Protein AF-A0A0A1UI28-F1 (afdb_monomer)

pLDDT: mean 80.71, std 15.4, range [39.06, 97.69]

Solvent-accessible surface area (backbone atoms only — not comparable to full-atom values): 6611 Å² total; per-residue (Å²): 124,85,49,46,77,68,56,50,67,33,88,88,43,36,65,61,34,67,76,68,69,51,76,69,72,40,34,58,79,54,32,77,84,44,58,71,69,36,45,74,75,23,22,28,90,79,39,92,89,42,68,92,47,50,73,48,64,67,59,55,48,57,61,58,53,52,77,49,46,72,66,36,73,80,36,54,77,65,54,28,54,51,52,53,52,52,49,55,55,50,53,50,52,49,52,55,54,50,57,61,54,48,60,68,61,56,64,67,70,78,110

Radius of gyration: 19.6 Å; Cα contacts (8 Å, |Δi|>4): 79; chains: 1; bounding box: 47×40×43 Å

Sequence (111 aa):
MPACYHCAKSPMTSELIRENHTEYIVGAFHGYAHKRPCQLNWHPLWRTGAGMDDLEGCERWFSHSNGVARCTQHGTKYNRQLQIWQHIIVSDKDALANLGRLNIYTLCRVY

Secondary structure (DSSP, 8-state):
----TTGGG-TTTHHHHHHHT------TTGGGTS-HHHHHHH-GGGSTT-TT--S-HHHHHHHHHGGGHHHHHTS-HHHHHHHHHHHHHHHHHHHHHHHHHHHHHHGGG--

InterPro domains:
  IPR040521 Kyakuja-Dileera-Zisupton transposase [PF18758] (6-88)

Organism: NCBI:txid1086054

Structure (mmCIF, N/CA/C/O backbone):
data_AF-A0A0A1UI28-F1
#
_entry.id   AF-A0A0A1UI28-F1
#
loop_
_atom_site.group_PDB
_atom_site.id
_atom_site.type_symbol
_atom_site.label_atom_id
_atom_site.label_alt_id
_atom_site.label_comp_id
_atom_site.label_asym_id
_atom_site.label_entity_id
_atom_site.label_seq_id
_atom_site.pdbx_PDB_ins_code
_atom_site.Cartn_x
_atom_site.Cartn_y
_atom_site.Cartn_z
_atom_site.occupancy
_atom_site.B_iso_or_equiv
_atom_site.auth_seq_id
_atom_site.auth_comp_id
_atom_site.auth_asym_id
_atom_site.auth_atom_id
_atom_site.pdbx_PDB_model_num
ATOM 1 N N . MET A 1 1 ? -13.261 10.014 20.908 1.00 49.38 1 MET A N 1
ATOM 2 C CA . MET A 1 1 ? -12.890 8.629 21.297 1.00 49.38 1 MET A CA 1
ATOM 3 C C . MET A 1 1 ? -11.365 8.506 21.241 1.00 49.38 1 MET A C 1
ATOM 5 O O . MET A 1 1 ? -10.800 9.057 20.305 1.00 49.38 1 MET A O 1
ATOM 9 N N . PRO A 1 2 ? -10.671 7.894 22.220 1.00 54.69 2 PRO A N 1
ATOM 10 C CA . PRO A 1 2 ? -9.208 7.976 22.294 1.00 54.69 2 PRO A CA 1
ATOM 11 C C . PRO A 1 2 ? -8.544 7.152 21.192 1.00 54.69 2 PRO A C 1
ATOM 13 O O . PRO A 1 2 ? -8.949 6.024 20.968 1.00 54.69 2 PRO A O 1
ATOM 16 N N . ALA A 1 3 ? -7.514 7.693 20.545 1.00 58.41 3 ALA A N 1
ATOM 17 C CA . ALA A 1 3 ? -6.769 7.060 19.458 1.00 58.41 3 ALA A CA 1
ATOM 18 C C . ALA A 1 3 ? -6.424 5.569 19.669 1.00 58.41 3 ALA A C 1
ATOM 20 O O . ALA A 1 3 ? -6.327 5.076 20.796 1.00 58.41 3 ALA A O 1
ATOM 21 N N . CYS A 1 4 ? -6.168 4.856 18.562 1.00 65.62 4 CYS A N 1
ATOM 22 C CA . CYS A 1 4 ? -5.566 3.517 18.573 1.00 65.62 4 CYS A CA 1
ATOM 23 C C . CYS A 1 4 ? -4.457 3.441 19.637 1.00 65.62 4 CYS A C 1
ATOM 25 O O . CYS A 1 4 ? -3.601 4.319 19.685 1.00 65.62 4 CYS A O 1
ATOM 27 N N . TYR A 1 5 ? -4.439 2.394 20.473 1.00 66.44 5 TYR A N 1
ATOM 28 C CA . TYR A 1 5 ? -3.513 2.273 21.615 1.00 66.44 5 TYR A CA 1
ATOM 29 C C . TYR A 1 5 ? -2.036 2.513 21.250 1.00 66.44 5 TYR A C 1
ATOM 31 O O . TYR A 1 5 ? -1.254 2.955 22.088 1.00 66.44 5 TYR A O 1
ATOM 39 N N . HIS A 1 6 ? -1.655 2.202 20.008 1.00 67.38 6 HIS A N 1
ATOM 40 C CA . HIS A 1 6 ? -0.316 2.445 19.479 1.00 67.38 6 HIS A CA 1
ATOM 41 C C . HIS A 1 6 ? -0.110 3.923 19.101 1.00 67.38 6 HIS A C 1
ATOM 43 O O . HIS A 1 6 ? 0.844 4.552 19.549 1.00 67.38 6 HIS A O 1
ATOM 49 N N . CYS A 1 7 ? -1.040 4.503 18.339 1.00 63.50 7 CYS A N 1
ATOM 50 C CA . CYS A 1 7 ? -0.966 5.885 17.857 1.00 63.50 7 CYS A CA 1
ATOM 51 C C . CYS A 1 7 ? -1.188 6.922 18.969 1.00 63.50 7 CYS A C 1
ATOM 53 O O . CYS A 1 7 ? -0.568 7.979 18.948 1.00 63.50 7 CYS A O 1
ATOM 55 N N . ALA A 1 8 ? -2.007 6.600 19.975 1.00 65.50 8 ALA A N 1
ATOM 56 C CA . ALA A 1 8 ? -2.248 7.436 21.153 1.00 65.50 8 ALA A CA 1
ATOM 57 C C . ALA A 1 8 ? -0.976 7.688 21.974 1.00 65.50 8 ALA A C 1
ATOM 59 O O . ALA A 1 8 ? -0.891 8.667 22.707 1.00 65.50 8 ALA A O 1
ATOM 60 N N . LYS A 1 9 ? 0.002 6.782 21.868 1.00 69.62 9 LYS A N 1
ATOM 61 C CA . LYS A 1 9 ? 1.283 6.855 22.574 1.00 69.62 9 LYS A CA 1
ATOM 62 C C . LYS A 1 9 ? 2.401 7.458 21.732 1.00 69.62 9 LYS A C 1
ATOM 64 O O . LYS A 1 9 ? 3.497 7.646 22.249 1.00 69.62 9 LYS A O 1
ATOM 69 N N . SER A 1 10 ? 2.147 7.723 20.451 1.00 73.31 10 SER A N 1
ATOM 70 C CA . SER A 1 10 ? 3.130 8.355 19.580 1.00 73.31 10 SER A CA 1
ATOM 71 C C . SER A 1 10 ? 3.277 9.826 19.978 1.00 73.31 10 SER A C 1
ATOM 73 O O . SER A 1 10 ? 2.298 10.568 19.862 1.00 73.31 10 SER A O 1
ATOM 75 N N . PRO A 1 11 ? 4.476 10.276 20.389 1.00 71.56 11 PRO A N 1
ATOM 76 C CA . PRO A 1 11 ? 4.710 11.673 20.751 1.00 71.56 11 PRO A CA 1
ATOM 77 C C . PRO A 1 11 ? 4.600 12.623 19.549 1.00 71.56 11 PRO A C 1
ATOM 79 O O . PRO A 1 11 ? 4.494 13.826 19.736 1.00 71.56 11 PRO A O 1
ATOM 82 N N . MET A 1 12 ? 4.612 12.097 18.318 1.00 68.19 12 MET A N 1
ATOM 83 C CA . MET A 1 12 ? 4.490 12.904 17.099 1.00 68.19 12 MET A CA 1
ATOM 84 C C . MET A 1 12 ? 3.044 13.245 16.738 1.00 68.19 12 MET A C 1
ATOM 86 O O . MET A 1 12 ? 2.807 14.216 16.030 1.00 68.19 12 MET A O 1
ATOM 90 N N . THR A 1 13 ? 2.076 12.434 17.168 1.00 72.06 13 THR A N 1
ATOM 91 C CA . THR A 1 13 ? 0.684 12.564 16.709 1.00 72.06 13 THR A CA 1
ATOM 92 C C . THR A 1 13 ? -0.307 12.775 17.846 1.00 72.06 13 THR A C 1
ATOM 94 O O . THR A 1 13 ? -1.374 13.321 17.597 1.00 72.06 13 THR A O 1
ATOM 97 N N . SER A 1 14 ? 0.024 12.389 19.083 1.00 73.69 14 SER A N 1
ATOM 98 C CA . SER A 1 14 ? -0.876 12.451 20.248 1.00 73.69 14 SER A CA 1
ATOM 99 C C . SER A 1 14 ? -1.523 13.826 20.469 1.00 73.69 14 SER A C 1
ATOM 101 O O . SER A 1 14 ? -2.739 13.897 20.653 1.00 73.69 14 SER A O 1
ATOM 103 N N . GLU A 1 15 ? -0.731 14.901 20.419 1.00 79.38 15 GLU A N 1
ATOM 104 C CA . GLU A 1 15 ? -1.181 16.289 20.612 1.00 79.38 15 GLU A CA 1
ATOM 105 C C . GLU A 1 15 ? -2.155 16.715 19.502 1.00 79.38 15 GLU A C 1
ATOM 107 O O . GLU A 1 15 ? -3.293 17.097 19.775 1.00 79.38 15 GLU A O 1
ATOM 112 N N . LEU A 1 16 ? -1.751 16.522 18.242 1.00 78.69 16 LEU A N 1
ATOM 113 C CA . LEU A 1 16 ? -2.512 16.926 17.060 1.00 78.69 16 LEU A CA 1
ATOM 114 C C . LEU A 1 16 ? -3.881 16.236 16.982 1.00 78.69 16 LEU A C 1
ATOM 116 O O . LEU A 1 16 ? -4.869 16.852 16.588 1.00 78.69 16 LEU A O 1
ATOM 120 N N . ILE A 1 17 ? -3.956 14.961 17.373 1.00 77.38 17 ILE A N 1
ATOM 121 C CA . ILE A 1 17 ? -5.220 14.211 17.430 1.00 77.38 17 ILE A CA 1
ATOM 122 C C . ILE A 1 17 ? -6.168 14.842 18.446 1.00 77.38 17 ILE A C 1
ATOM 124 O O . ILE A 1 17 ? -7.366 14.957 18.190 1.00 77.38 17 ILE A O 1
ATOM 128 N N . ARG A 1 18 ? -5.635 15.202 19.619 1.00 75.62 18 ARG A N 1
ATOM 129 C CA . ARG A 1 18 ? -6.419 15.738 20.731 1.00 75.62 18 ARG A CA 1
ATOM 130 C C . ARG A 1 18 ? -6.974 17.115 20.385 1.00 75.62 18 ARG A C 1
ATOM 132 O O . ARG A 1 18 ? -8.127 17.380 20.700 1.00 75.62 18 ARG A O 1
ATOM 139 N N . GLU A 1 19 ? -6.169 17.949 19.736 1.00 84.75 19 GLU A N 1
ATOM 140 C CA . GLU A 1 19 ? -6.548 19.302 19.319 1.00 84.75 19 GLU A CA 1
ATOM 141 C C . GLU A 1 19 ? -7.570 19.306 18.180 1.00 84.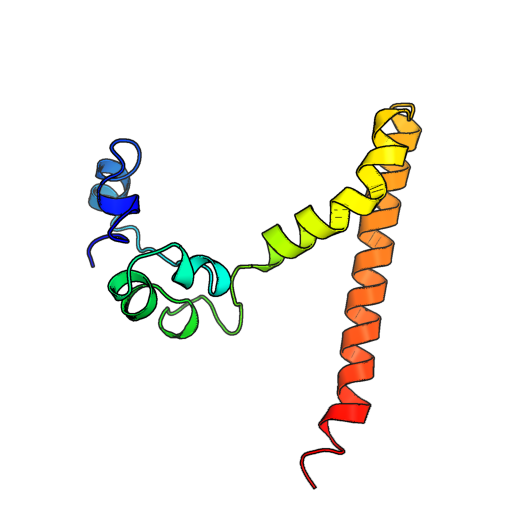75 19 GLU A C 1
ATOM 143 O O . GLU A 1 19 ? -8.522 20.079 18.211 1.00 84.75 19 GLU A O 1
ATOM 148 N N . ASN A 1 20 ? -7.412 18.418 17.194 1.00 82.38 20 ASN A N 1
ATOM 149 C CA . ASN A 1 20 ? -8.259 18.405 15.997 1.00 82.38 20 ASN A CA 1
ATOM 150 C C . ASN A 1 20 ? -9.452 17.448 16.091 1.00 82.38 20 ASN A C 1
ATOM 152 O O . ASN A 1 20 ? -10.175 17.272 15.113 1.00 82.38 20 ASN A O 1
ATOM 156 N N . HIS A 1 21 ? -9.655 16.807 17.247 1.00 78.69 21 HIS A N 1
ATOM 157 C CA . HIS A 1 21 ? -10.679 15.777 17.439 1.00 78.69 21 HIS A CA 1
ATOM 158 C C . HIS A 1 21 ? -10.617 14.663 16.380 1.00 78.69 21 HIS A C 1
ATOM 160 O O . HIS A 1 21 ? -11.637 14.088 15.998 1.00 78.69 21 HIS A O 1
ATOM 166 N N . THR A 1 22 ? -9.408 14.350 1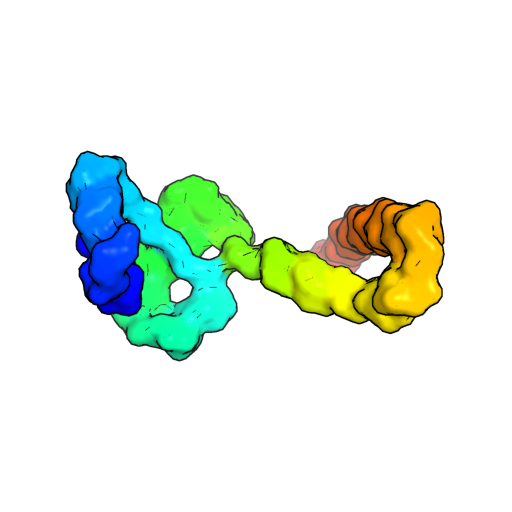5.907 1.00 76.94 22 THR A N 1
ATOM 167 C CA . THR A 1 22 ? -9.205 13.385 14.830 1.00 76.94 22 THR A CA 1
ATOM 168 C C . THR A 1 22 ? -9.526 11.979 15.309 1.00 76.94 22 THR A C 1
ATOM 170 O O . THR A 1 22 ? -9.171 11.550 16.409 1.00 76.94 22 THR A O 1
ATOM 173 N N . GLU A 1 23 ? -10.176 11.232 14.435 1.00 75.69 23 GLU A N 1
ATOM 174 C CA . GLU A 1 23 ? -10.596 9.871 14.680 1.00 75.69 23 GLU A CA 1
ATOM 175 C C . GLU A 1 23 ? -9.773 8.882 13.849 1.00 75.69 23 GLU A C 1
ATOM 177 O O . GLU A 1 23 ? -9.368 9.177 12.727 1.00 75.69 23 GLU A O 1
ATOM 182 N N . TYR A 1 24 ? -9.496 7.705 14.414 1.00 76.19 24 TYR A N 1
ATOM 183 C CA . TYR A 1 24 ? -8.654 6.704 13.764 1.00 76.19 24 TYR A CA 1
ATOM 184 C C . TYR A 1 24 ? -9.456 5.713 12.936 1.00 76.19 24 TYR A C 1
ATOM 186 O O . TYR A 1 24 ? -10.636 5.456 13.172 1.00 76.19 24 TYR A O 1
ATOM 194 N N . ILE A 1 25 ? -8.758 5.101 11.996 1.00 83.25 25 ILE A N 1
ATOM 195 C CA . ILE A 1 25 ? -9.181 3.890 11.324 1.00 83.25 25 ILE A CA 1
ATOM 196 C C . ILE A 1 25 ? -7.931 3.054 11.070 1.00 83.25 25 ILE A C 1
ATOM 198 O O . ILE A 1 25 ? -6.857 3.601 10.819 1.00 83.25 25 ILE A O 1
ATOM 202 N N . VAL A 1 26 ? -8.038 1.744 11.239 1.00 81.06 26 VAL A N 1
ATOM 203 C CA . VAL A 1 26 ? -6.939 0.799 11.024 1.00 81.06 26 VAL A CA 1
ATOM 204 C C . VAL A 1 26 ? -7.364 -0.108 9.889 1.00 81.06 26 VAL A C 1
ATOM 206 O O . VAL A 1 26 ? -8.476 -0.622 9.946 1.00 81.06 26 VAL A O 1
ATOM 209 N N . GLY A 1 27 ? -6.507 -0.300 8.886 1.00 84.44 27 GLY A N 1
ATOM 210 C CA . GLY A 1 27 ? -6.775 -1.244 7.804 1.00 84.44 27 GLY A CA 1
ATOM 211 C C . GLY A 1 27 ? -7.054 -2.655 8.334 1.00 84.44 27 GLY A C 1
ATOM 212 O O . GLY A 1 27 ? -6.559 -3.056 9.398 1.00 84.44 27 GLY A O 1
ATOM 213 N N . ALA A 1 28 ? -7.909 -3.399 7.633 1.00 84.69 28 ALA A N 1
ATOM 214 C CA . ALA A 1 28 ? -8.380 -4.703 8.092 1.00 84.69 28 ALA A CA 1
ATOM 215 C C . ALA A 1 28 ? -7.234 -5.715 8.297 1.00 84.69 28 ALA A C 1
ATOM 217 O O . ALA A 1 28 ? -7.268 -6.510 9.241 1.00 84.69 28 ALA A O 1
ATOM 218 N N . PHE A 1 29 ? -6.196 -5.662 7.459 1.00 76.56 29 PHE A N 1
ATOM 219 C CA . PHE A 1 29 ? -5.051 -6.570 7.504 1.00 76.56 29 PHE A CA 1
ATOM 220 C C . PHE A 1 29 ? -4.092 -6.223 8.647 1.00 76.56 29 PHE A C 1
ATOM 222 O O . PHE A 1 29 ? -3.562 -7.113 9.314 1.00 76.56 29 PHE A O 1
ATOM 229 N N . HIS A 1 30 ? -3.943 -4.935 8.968 1.00 71.00 30 HIS A N 1
ATOM 230 C CA . HIS A 1 30 ? -3.079 -4.475 10.065 1.00 71.00 30 HIS A CA 1
ATOM 231 C C . HIS A 1 30 ? -3.637 -4.793 11.440 1.00 71.00 30 HIS A C 1
ATOM 233 O O . HIS A 1 30 ? -2.888 -4.820 12.416 1.00 71.00 30 HIS A O 1
ATOM 239 N N . GLY A 1 31 ? -4.934 -5.088 11.539 1.00 68.81 31 GLY A N 1
ATOM 240 C CA . GLY A 1 31 ? -5.585 -5.417 12.798 1.00 68.81 31 GLY A CA 1
ATOM 241 C C . GLY A 1 31 ? -4.805 -6.427 13.652 1.00 68.81 31 GLY A C 1
ATOM 242 O O . GLY A 1 31 ? -4.766 -6.259 14.869 1.00 68.81 31 GLY A O 1
ATOM 243 N N . TYR A 1 32 ? -4.158 -7.430 13.037 1.00 69.69 32 TYR A N 1
ATOM 244 C CA . TYR A 1 32 ? -3.380 -8.455 13.753 1.00 69.69 32 TYR A CA 1
ATOM 245 C C . TYR A 1 32 ? -2.104 -7.906 14.418 1.00 69.69 32 TYR A C 1
ATOM 247 O O . TYR A 1 32 ? -1.711 -8.385 15.481 1.00 69.69 32 TYR A O 1
ATOM 255 N N . ALA A 1 33 ? -1.454 -6.914 13.799 1.00 73.50 33 ALA A N 1
ATOM 256 C CA . ALA A 1 33 ? -0.262 -6.259 14.335 1.00 73.50 33 ALA A CA 1
ATOM 257 C C . ALA A 1 33 ? -0.619 -5.286 15.473 1.00 73.50 33 ALA A C 1
ATOM 259 O O . ALA A 1 33 ? 0.225 -4.917 16.296 1.00 73.50 33 ALA A O 1
ATOM 260 N N . HIS A 1 34 ? -1.892 -4.890 15.556 1.00 75.19 34 HIS A N 1
ATOM 261 C CA . HIS A 1 34 ? -2.431 -4.110 16.656 1.00 75.19 34 HIS A CA 1
ATOM 262 C C . HIS A 1 34 ? -2.989 -4.994 17.782 1.00 75.19 34 HIS A C 1
ATOM 264 O O . HIS A 1 34 ? -3.240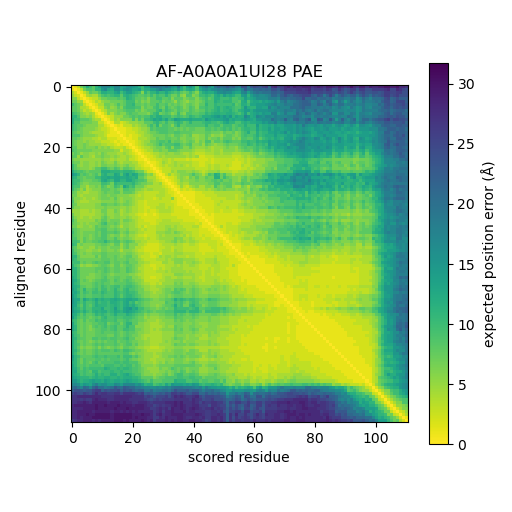 -6.188 17.653 1.00 75.19 34 HIS A O 1
ATOM 270 N N . LYS A 1 35 ? -3.214 -4.380 18.950 1.00 79.25 35 LYS A N 1
ATOM 271 C CA . LYS A 1 35 ? -3.893 -5.056 20.062 1.00 79.25 35 LYS A CA 1
ATOM 272 C C . LYS A 1 35 ? -5.375 -5.255 19.725 1.00 79.25 35 LYS A C 1
ATOM 274 O O . LYS A 1 35 ? -5.978 -4.381 19.105 1.00 79.25 35 LYS A O 1
ATOM 279 N N . ARG A 1 36 ? -5.993 -6.315 20.264 1.00 83.56 36 ARG A N 1
ATOM 280 C CA . ARG A 1 36 ? -7.438 -6.614 20.135 1.00 83.56 36 ARG A CA 1
ATOM 281 C C . ARG A 1 36 ? -8.370 -5.393 20.282 1.00 83.56 36 ARG A C 1
ATOM 283 O O . ARG A 1 36 ? -9.282 -5.269 19.470 1.00 83.56 36 ARG A O 1
ATOM 290 N N . PRO A 1 37 ? -8.177 -4.454 21.236 1.00 82.50 37 PRO A N 1
ATOM 291 C CA . PRO A 1 37 ? -9.034 -3.269 21.328 1.00 82.50 37 PRO A CA 1
ATOM 292 C C . PRO A 1 37 ? -9.025 -2.394 20.071 1.00 82.50 37 PRO A C 1
ATOM 294 O O . PRO A 1 37 ? -10.019 -1.737 19.783 1.00 82.50 37 PRO A O 1
ATOM 297 N N . CYS A 1 38 ? -7.932 -2.379 19.305 1.00 79.50 38 CYS A N 1
ATOM 298 C CA . CYS A 1 38 ? -7.880 -1.610 18.071 1.00 79.50 38 CYS A CA 1
ATOM 299 C C . CYS A 1 38 ? -8.725 -2.235 16.961 1.00 79.50 38 CYS A C 1
ATOM 301 O O . CYS A 1 38 ? -9.412 -1.507 16.257 1.00 79.50 38 CYS A O 1
ATOM 303 N N . GLN A 1 39 ? -8.742 -3.565 16.861 1.00 80.62 39 GLN A N 1
ATOM 304 C CA . GLN A 1 39 ? -9.627 -4.272 15.932 1.00 80.62 39 GLN A CA 1
ATOM 305 C C . GLN A 1 39 ? -11.106 -4.069 16.281 1.00 80.62 39 GLN A C 1
ATOM 307 O O . GLN A 1 39 ? -11.948 -3.977 15.401 1.00 80.62 39 GLN A O 1
ATOM 312 N N . LEU A 1 40 ? -11.449 -3.980 17.566 1.00 84.25 40 LEU A N 1
ATOM 313 C CA . LEU A 1 40 ? -12.849 -3.806 17.962 1.00 84.25 40 LEU A CA 1
ATOM 314 C C . LEU A 1 40 ? -13.345 -2.367 17.792 1.00 84.25 40 LEU A C 1
ATOM 316 O O . LEU A 1 40 ? -14.500 -2.167 17.441 1.00 84.25 40 LEU A O 1
ATOM 320 N N . ASN A 1 41 ? -12.481 -1.375 18.024 1.00 83.06 41 ASN A N 1
ATOM 321 C CA . ASN A 1 41 ? -12.895 0.031 18.074 1.00 83.06 41 ASN A CA 1
ATOM 322 C C . ASN A 1 41 ? -12.567 0.830 16.800 1.00 83.06 41 ASN A C 1
ATOM 324 O O . ASN A 1 41 ? -13.183 1.869 16.559 1.00 83.06 41 ASN A O 1
ATOM 328 N N . TRP A 1 42 ? -11.583 0.385 16.007 1.00 82.56 42 TRP A N 1
ATOM 329 C CA . TRP A 1 42 ? -11.009 1.156 14.890 1.00 82.56 42 TRP A CA 1
ATOM 330 C C . TRP A 1 42 ? -10.968 0.396 13.559 1.00 82.56 42 TRP A C 1
ATOM 332 O O . TRP A 1 42 ? -10.422 0.918 12.592 1.00 82.56 42 TRP A O 1
ATOM 342 N N . HIS A 1 43 ? -11.525 -0.813 13.486 1.00 86.94 43 HIS A N 1
ATOM 343 C CA . HIS A 1 43 ? -11.586 -1.589 12.243 1.00 86.94 43 HIS A CA 1
ATOM 344 C C . HIS A 1 43 ? -12.583 -0.977 11.249 1.00 86.94 43 HIS A C 1
ATOM 346 O O . HIS A 1 43 ? -13.643 -0.534 11.696 1.00 86.94 43 HIS A O 1
ATOM 352 N N . PRO A 1 44 ? -12.325 -0.997 9.925 1.00 89.56 44 PRO A N 1
ATOM 353 C CA . PRO A 1 44 ? -13.074 -0.192 8.959 1.00 89.56 44 PRO A CA 1
ATOM 354 C C . PRO A 1 44 ? -14.568 -0.523 8.931 1.00 89.56 44 PRO A C 1
ATOM 356 O O . PRO A 1 44 ? -15.396 0.377 8.847 1.00 89.56 44 PRO A O 1
ATOM 359 N N . LEU A 1 45 ? -14.911 -1.796 9.158 1.00 88.19 45 LEU A N 1
ATOM 360 C CA . LEU A 1 45 ? -16.291 -2.284 9.295 1.00 88.19 45 LEU A CA 1
ATOM 361 C C . LEU A 1 45 ? -17.144 -1.502 10.313 1.00 88.19 45 LEU A C 1
ATOM 363 O O . LEU A 1 45 ? -18.355 -1.399 10.149 1.00 88.19 45 LEU A O 1
ATOM 367 N N . TRP A 1 46 ? -16.531 -0.966 11.371 1.00 85.94 46 TRP A N 1
ATOM 368 C CA . TRP A 1 46 ? -17.234 -0.269 12.454 1.00 85.94 46 TRP A CA 1
ATOM 369 C C . TRP A 1 46 ? -17.152 1.257 12.341 1.00 85.94 46 TRP A C 1
ATOM 371 O O . TRP A 1 46 ? -17.546 1.965 13.268 1.00 85.94 46 TRP A O 1
ATOM 381 N N . ARG A 1 47 ? -16.598 1.784 11.242 1.00 84.75 47 ARG A N 1
ATOM 382 C CA . ARG A 1 47 ? -16.280 3.205 11.088 1.00 84.75 47 ARG A CA 1
ATOM 383 C C . ARG A 1 47 ? -17.065 3.808 9.937 1.00 84.75 47 ARG A C 1
ATOM 385 O O . ARG A 1 47 ? -16.893 3.449 8.773 1.00 84.75 47 ARG A O 1
ATOM 392 N N . THR A 1 48 ? -17.901 4.784 10.267 1.00 85.50 48 THR A N 1
ATOM 393 C CA . THR A 1 48 ? -18.619 5.572 9.266 1.00 85.50 48 THR A CA 1
ATOM 394 C C . THR A 1 48 ? -17.623 6.260 8.332 1.00 85.50 48 THR A C 1
ATOM 396 O O . THR A 1 48 ? -16.659 6.868 8.789 1.00 85.50 48 THR A O 1
ATOM 399 N N . GLY A 1 49 ? -17.856 6.156 7.022 1.00 86.19 49 GLY A N 1
ATOM 400 C CA . GLY A 1 49 ? -17.005 6.747 5.983 1.00 86.19 49 GLY A CA 1
ATOM 401 C C . GLY A 1 49 ? -16.043 5.771 5.297 1.00 86.19 49 GLY A C 1
ATOM 402 O O . GLY A 1 49 ? -15.598 6.071 4.197 1.00 86.19 49 GLY A O 1
ATOM 403 N N . ALA A 1 50 ? -15.780 4.593 5.874 1.00 8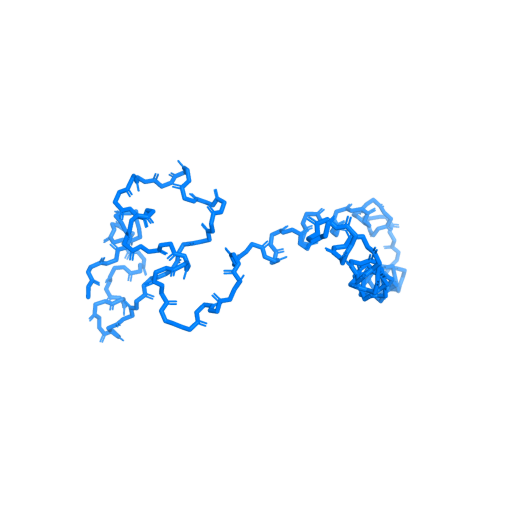6.50 50 ALA A N 1
ATOM 404 C CA . ALA A 1 50 ? -14.929 3.577 5.241 1.00 86.50 50 ALA A CA 1
ATOM 405 C C . ALA A 1 50 ? -15.634 2.806 4.109 1.00 86.50 50 ALA A C 1
ATOM 407 O O . ALA A 1 50 ? -14.997 2.288 3.196 1.00 86.50 50 ALA A O 1
ATOM 408 N N . GLY A 1 51 ? -16.967 2.726 4.160 1.00 88.69 51 GLY A N 1
ATOM 409 C CA . GLY A 1 51 ? -17.750 1.956 3.196 1.00 88.69 51 GLY A CA 1
ATOM 410 C C . GLY A 1 51 ? -17.441 0.458 3.276 1.00 88.69 51 GLY A C 1
ATOM 411 O O . GLY A 1 51 ? -17.394 -0.110 4.364 1.00 88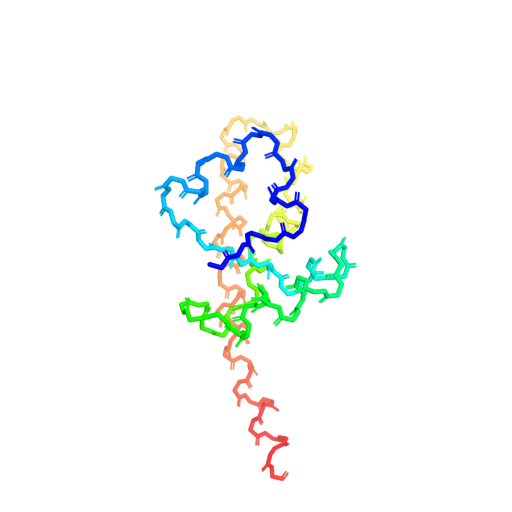.69 51 GLY A O 1
ATOM 412 N N . MET A 1 52 ? -17.261 -0.177 2.115 1.00 86.75 52 MET A N 1
ATOM 413 C CA . MET A 1 52 ? -16.848 -1.587 2.000 1.00 86.75 52 MET A CA 1
ATOM 414 C C . MET A 1 52 ? -15.330 -1.743 1.818 1.00 86.75 52 MET A C 1
ATOM 416 O O . MET A 1 52 ? -14.867 -2.836 1.498 1.00 86.75 52 MET A O 1
ATOM 420 N N . ASP A 1 53 ? -14.568 -0.657 1.961 1.00 88.12 53 ASP A N 1
ATOM 421 C CA . ASP A 1 53 ? -13.122 -0.681 1.778 1.00 88.12 53 ASP A CA 1
ATOM 422 C C . ASP A 1 53 ? -12.438 -1.291 3.011 1.00 88.12 53 ASP A C 1
ATOM 424 O O . ASP A 1 53 ? -12.796 -1.013 4.159 1.00 88.12 53 ASP A O 1
ATOM 428 N N . ASP A 1 54 ? -11.441 -2.137 2.767 1.00 89.75 54 ASP A N 1
ATOM 429 C CA . ASP A 1 54 ? -10.581 -2.699 3.808 1.00 89.75 54 ASP A CA 1
ATOM 430 C C . ASP A 1 54 ? -9.422 -1.754 4.170 1.00 89.75 54 ASP A C 1
ATOM 432 O O . ASP A 1 54 ? -8.742 -1.982 5.172 1.00 89.75 54 ASP A O 1
ATOM 436 N N . LEU A 1 55 ? -9.250 -0.678 3.389 1.00 89.44 55 LEU A N 1
ATOM 437 C CA . LEU A 1 55 ? -8.184 0.322 3.458 1.00 89.44 55 LEU A CA 1
ATOM 438 C C . LEU A 1 55 ? -6.781 -0.236 3.197 1.00 89.44 55 LEU A C 1
ATOM 440 O O . LEU A 1 55 ? -5.789 0.392 3.558 1.00 89.44 55 LEU A O 1
ATOM 444 N N . GLU A 1 56 ? -6.694 -1.373 2.508 1.00 90.12 56 GLU A N 1
ATOM 445 C CA . GLU A 1 56 ? -5.436 -2.037 2.135 1.00 90.12 56 GLU A CA 1
ATOM 446 C C . GLU A 1 56 ? -5.085 -1.843 0.652 1.00 90.12 56 GLU A C 1
ATOM 448 O O . GLU A 1 56 ? -4.079 -2.359 0.156 1.00 90.12 56 GLU A O 1
ATOM 453 N N . GLY A 1 57 ? -5.922 -1.113 -0.095 1.00 88.44 57 GLY A N 1
ATOM 454 C CA . GLY A 1 57 ? -5.768 -0.918 -1.538 1.00 88.44 57 GLY A CA 1
ATOM 455 C C . GLY A 1 57 ? -4.400 -0.355 -1.928 1.00 88.44 57 GLY A C 1
ATOM 456 O O . GLY A 1 57 ? -3.756 -0.883 -2.836 1.00 88.44 57 GLY A O 1
ATOM 457 N N . CYS A 1 58 ? -3.919 0.660 -1.204 1.00 89.50 58 CYS A N 1
ATOM 458 C CA . CYS A 1 58 ? -2.609 1.266 -1.448 1.00 89.50 58 CYS A CA 1
ATOM 459 C C . CYS A 1 58 ? -1.466 0.266 -1.251 1.00 89.50 58 CYS A C 1
ATOM 461 O O . CYS A 1 58 ? -0.566 0.192 -2.083 1.00 89.50 58 CYS A O 1
ATOM 463 N N . GLU A 1 59 ? -1.495 -0.527 -0.183 1.00 89.81 59 GLU A N 1
ATOM 464 C CA . GLU A 1 59 ? -0.429 -1.489 0.109 1.00 89.81 59 GLU A CA 1
ATOM 465 C C . GLU A 1 59 ? -0.381 -2.608 -0.923 1.00 89.81 59 GLU A C 1
ATOM 467 O O . GLU A 1 59 ? 0.690 -2.936 -1.443 1.00 89.81 59 GLU A O 1
ATOM 472 N N . ARG A 1 60 ? -1.556 -3.140 -1.287 1.00 90.81 60 ARG A N 1
ATOM 473 C CA . ARG A 1 60 ? -1.697 -4.122 -2.367 1.00 90.81 60 ARG A CA 1
ATOM 474 C C . ARG A 1 60 ? -1.155 -3.564 -3.681 1.00 90.81 60 ARG A C 1
ATOM 476 O O . ARG A 1 60 ? -0.391 -4.246 -4.363 1.00 90.81 60 ARG A O 1
ATOM 483 N N . TRP A 1 61 ? -1.489 -2.316 -4.005 1.00 93.50 61 TRP A N 1
ATOM 484 C CA . TRP A 1 61 ? -1.009 -1.647 -5.210 1.00 93.50 61 TRP A CA 1
ATOM 485 C C . TRP A 1 61 ? 0.510 -1.438 -5.218 1.00 93.50 61 TRP A C 1
ATOM 487 O O . TRP A 1 61 ? 1.178 -1.812 -6.182 1.00 93.50 61 TRP A O 1
ATOM 497 N N . PHE A 1 62 ? 1.089 -0.893 -4.145 1.00 93.25 62 PHE A N 1
ATOM 498 C CA . PHE A 1 62 ? 2.535 -0.672 -4.067 1.00 93.25 62 PHE A CA 1
ATOM 499 C C . PHE A 1 62 ? 3.314 -1.988 -4.084 1.00 93.25 62 PHE A C 1
ATOM 501 O O . PHE A 1 62 ? 4.328 -2.086 -4.777 1.00 93.25 62 PHE A O 1
ATOM 508 N N . SER A 1 63 ? 2.812 -3.023 -3.407 1.00 94.38 63 SER A N 1
ATOM 509 C CA . SER A 1 63 ? 3.389 -4.366 -3.476 1.00 94.38 63 SER A CA 1
ATOM 510 C C . SER A 1 63 ? 3.378 -4.909 -4.907 1.00 94.38 63 SER A C 1
ATOM 512 O O . SER A 1 63 ? 4.408 -5.373 -5.399 1.00 94.38 63 SER A O 1
ATOM 514 N N . HIS A 1 64 ? 2.254 -4.767 -5.617 1.00 94.56 64 HIS A N 1
ATOM 515 C CA . HIS A 1 64 ? 2.127 -5.158 -7.021 1.00 94.56 64 HIS A CA 1
ATOM 516 C C . HIS A 1 64 ? 3.098 -4.386 -7.935 1.00 94.56 64 HIS A C 1
ATOM 518 O O . HIS A 1 64 ? 3.735 -4.976 -8.812 1.00 94.56 64 HIS A O 1
ATOM 524 N N . SER A 1 65 ? 3.302 -3.092 -7.668 1.00 95.06 65 SER A N 1
ATOM 525 C CA . SER A 1 65 ? 4.208 -2.234 -8.443 1.00 95.06 65 SER A CA 1
ATOM 526 C C . SER A 1 65 ? 5.683 -2.646 -8.376 1.00 95.06 65 SER A C 1
ATOM 528 O O . SER A 1 65 ? 6.463 -2.309 -9.271 1.00 95.06 65 SER A O 1
ATOM 530 N N . ASN A 1 66 ? 6.078 -3.466 -7.395 1.00 95.62 66 ASN A N 1
ATOM 531 C CA . ASN A 1 66 ? 7.424 -4.043 -7.355 1.00 95.62 66 ASN A CA 1
ATOM 532 C C . ASN A 1 66 ? 7.740 -4.906 -8.590 1.00 95.62 66 ASN A C 1
ATOM 534 O O . ASN A 1 66 ? 8.914 -5.090 -8.915 1.00 95.62 66 ASN A O 1
ATOM 538 N N . GLY A 1 67 ? 6.726 -5.378 -9.327 1.00 93.19 67 GLY A N 1
ATOM 539 C CA . GLY A 1 67 ? 6.911 -6.092 -10.593 1.00 93.19 67 GLY A CA 1
ATOM 540 C C . GLY A 1 67 ? 7.713 -5.306 -11.640 1.00 93.19 67 GLY A C 1
ATOM 541 O O . GLY A 1 67 ? 8.437 -5.910 -12.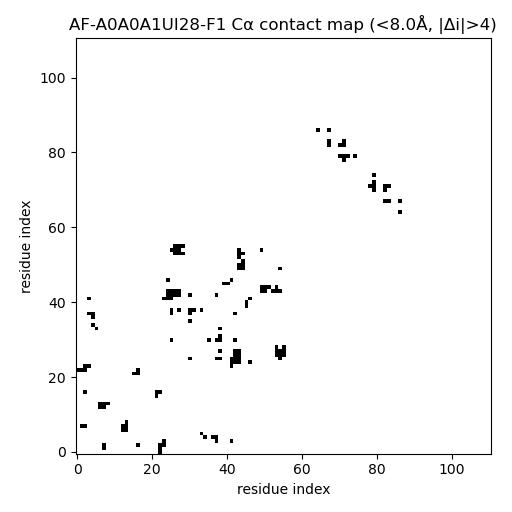431 1.00 93.19 67 GLY A O 1
ATOM 542 N N . VAL A 1 68 ? 7.672 -3.966 -11.604 1.00 95.50 68 VAL A N 1
ATOM 543 C CA . VAL A 1 68 ? 8.461 -3.099 -12.500 1.00 95.50 68 VAL A CA 1
ATOM 544 C C . VAL A 1 68 ? 9.730 -2.526 -11.859 1.00 95.50 68 VAL A C 1
ATOM 546 O O . VAL A 1 68 ? 10.470 -1.777 -12.500 1.00 95.50 68 VAL A O 1
ATOM 549 N N . ALA A 1 69 ? 10.060 -2.894 -10.618 1.00 95.62 69 ALA A N 1
ATOM 550 C CA . ALA A 1 69 ? 11.246 -2.367 -9.938 1.00 95.62 69 ALA A CA 1
ATOM 551 C C . ALA A 1 69 ? 12.539 -2.700 -10.705 1.00 95.62 69 ALA A C 1
ATOM 553 O O . ALA A 1 69 ? 13.376 -1.831 -10.941 1.00 95.62 69 ALA A O 1
ATOM 554 N N . ARG A 1 70 ? 12.673 -3.938 -11.198 1.00 93.62 70 ARG A N 1
ATOM 555 C CA . ARG A 1 70 ? 13.871 -4.380 -11.936 1.00 93.62 70 ARG A CA 1
ATOM 556 C C . ARG A 1 70 ? 14.084 -3.634 -13.254 1.00 93.62 70 ARG A C 1
ATOM 558 O O . ARG A 1 70 ? 15.213 -3.261 -13.566 1.00 93.62 70 ARG A O 1
ATOM 565 N N . CYS A 1 71 ? 13.026 -3.427 -14.043 1.00 90.62 71 CYS A N 1
ATOM 566 C CA . CYS A 1 71 ? 13.148 -2.743 -15.334 1.00 90.62 71 CYS A CA 1
ATOM 567 C C . CYS A 1 71 ? 13.324 -1.228 -15.169 1.00 90.62 71 CYS A C 1
ATOM 569 O O . CYS A 1 71 ? 13.978 -0.587 -15.992 1.00 90.62 71 CYS A O 1
ATOM 571 N N . THR A 1 72 ? 12.806 -0.656 -14.081 1.00 96.12 72 THR A N 1
ATOM 572 C CA . THR A 1 72 ? 12.991 0.764 -13.779 1.00 96.12 72 THR A CA 1
ATOM 573 C C . THR A 1 72 ? 14.363 1.055 -13.157 1.00 96.12 72 THR A C 1
ATOM 575 O O . THR A 1 72 ? 14.948 2.088 -13.470 1.00 96.12 72 THR A O 1
ATOM 578 N N . GLN A 1 73 ? 14.945 0.149 -12.365 1.00 96.56 73 GLN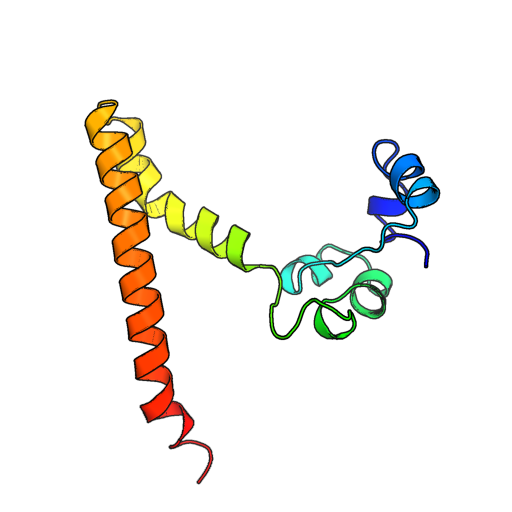 A N 1
ATOM 579 C CA . GLN A 1 73 ? 16.248 0.355 -11.712 1.00 96.56 73 GLN A CA 1
ATOM 580 C C . GLN A 1 73 ? 17.387 0.665 -12.699 1.00 96.56 73 GLN A C 1
ATOM 582 O O . GLN A 1 73 ? 18.193 1.560 -12.449 1.00 96.56 73 GLN A O 1
ATOM 587 N N . HIS A 1 74 ? 17.433 -0.037 -13.834 1.00 93.56 74 HIS A N 1
ATOM 588 C CA . HIS A 1 74 ? 18.474 0.132 -14.859 1.00 93.56 74 HIS A CA 1
ATOM 589 C C . HIS A 1 74 ? 18.002 0.935 -16.085 1.00 93.56 74 HIS A C 1
ATOM 591 O O . HIS A 1 74 ? 18.726 1.053 -17.072 1.00 93.56 74 HIS A O 1
ATOM 597 N N . GLY A 1 75 ? 16.786 1.487 -16.043 1.00 93.75 75 GLY A N 1
ATOM 598 C CA . GLY A 1 75 ? 16.197 2.235 -17.150 1.00 93.75 75 GLY A CA 1
ATOM 599 C C . GLY A 1 75 ? 16.652 3.697 -17.209 1.00 93.75 75 GLY A C 1
ATOM 600 O O . GLY A 1 75 ? 16.861 4.354 -16.185 1.00 93.75 75 GLY A O 1
ATOM 601 N N . THR A 1 76 ? 16.717 4.252 -18.424 1.00 97.31 76 THR A N 1
ATOM 602 C CA . THR A 1 76 ? 16.803 5.708 -18.631 1.00 97.31 76 THR A CA 1
ATOM 603 C C . THR A 1 76 ? 15.583 6.405 -18.021 1.00 97.31 76 THR A C 1
ATOM 605 O O . THR A 1 76 ? 14.538 5.783 -17.829 1.00 97.31 76 THR A O 1
ATOM 608 N N . LYS A 1 77 ? 15.664 7.718 -17.757 1.00 97.69 77 LYS A N 1
ATOM 609 C CA . LYS A 1 77 ? 14.525 8.493 -17.223 1.00 97.69 77 LYS A CA 1
ATOM 610 C C . LYS A 1 77 ? 13.232 8.247 -18.015 1.00 97.69 77 LYS A C 1
ATOM 612 O O . LYS A 1 77 ? 12.199 7.993 -17.403 1.00 97.69 77 LYS A O 1
ATOM 617 N N . TYR A 1 78 ? 13.325 8.271 -19.344 1.00 97.62 78 TYR A N 1
ATOM 618 C CA . TYR A 1 78 ? 12.204 8.005 -20.243 1.00 97.62 78 TYR A CA 1
ATOM 619 C C . TYR A 1 78 ? 11.656 6.582 -20.071 1.00 97.62 78 TYR A C 1
ATOM 621 O O . TYR A 1 78 ? 10.465 6.412 -19.824 1.00 97.62 78 TYR A O 1
ATOM 629 N N . ASN A 1 79 ? 12.525 5.565 -20.100 1.00 96.56 79 ASN A N 1
ATOM 630 C CA . ASN A 1 79 ? 12.098 4.171 -19.960 1.00 96.56 79 ASN A CA 1
ATOM 631 C C . ASN A 1 79 ? 11.441 3.910 -18.602 1.00 96.56 79 ASN A C 1
ATOM 633 O O . ASN A 1 79 ? 10.442 3.204 -18.541 1.00 96.56 79 ASN A O 1
ATOM 637 N N . ARG A 1 80 ? 11.943 4.514 -17.518 1.00 97.50 80 ARG A N 1
ATOM 638 C CA . ARG A 1 80 ? 11.319 4.390 -16.193 1.00 97.50 80 ARG A CA 1
ATOM 639 C C . ARG A 1 80 ? 9.894 4.926 -16.184 1.00 97.50 80 ARG A C 1
ATOM 641 O O . ARG A 1 80 ? 8.987 4.238 -15.731 1.00 97.50 80 ARG A O 1
ATOM 648 N N . GLN A 1 81 ? 9.706 6.139 -16.701 1.00 97.31 81 GLN A N 1
ATOM 649 C CA . GLN A 1 81 ? 8.392 6.779 -16.768 1.00 97.31 81 GLN A CA 1
ATOM 650 C C . GLN A 1 81 ? 7.425 5.968 -17.632 1.00 97.31 81 GLN A C 1
ATOM 652 O O . GLN A 1 81 ? 6.292 5.737 -17.220 1.00 97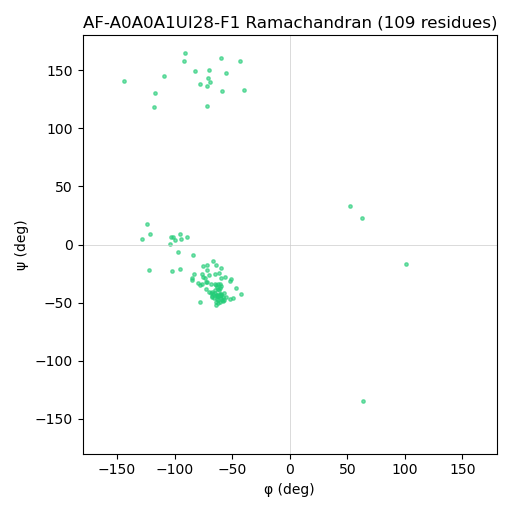.31 81 GLN A O 1
ATOM 657 N N . LEU A 1 82 ? 7.893 5.482 -18.785 1.00 96.88 82 LEU A N 1
ATOM 658 C CA . LEU A 1 82 ? 7.093 4.658 -19.682 1.00 96.88 82 LEU A CA 1
ATOM 659 C C . LEU A 1 82 ? 6.663 3.341 -19.022 1.00 96.88 82 LEU A C 1
ATOM 661 O O . LEU A 1 82 ? 5.488 3.001 -19.077 1.00 96.88 82 LEU A O 1
ATOM 665 N N . GLN A 1 83 ? 7.585 2.624 -18.375 1.00 96.56 83 GLN A N 1
ATOM 666 C CA . GLN A 1 83 ? 7.295 1.338 -17.728 1.00 96.56 83 GLN A CA 1
ATOM 667 C C . GLN A 1 83 ? 6.318 1.487 -16.557 1.00 96.56 83 GLN A C 1
ATOM 669 O O . GLN A 1 83 ? 5.382 0.702 -16.435 1.00 96.56 83 GLN A O 1
ATOM 674 N N . ILE A 1 84 ? 6.484 2.526 -15.731 1.00 96.31 84 ILE A N 1
ATOM 675 C CA . ILE A 1 84 ? 5.544 2.831 -14.642 1.00 96.31 84 ILE A CA 1
ATOM 676 C C . ILE A 1 84 ? 4.161 3.168 -15.212 1.00 96.31 84 ILE A C 1
ATOM 678 O O . ILE A 1 84 ? 3.159 2.631 -14.751 1.00 96.31 84 ILE A O 1
ATOM 682 N N . TRP A 1 85 ? 4.095 4.021 -16.237 1.00 97.62 85 TRP A N 1
ATOM 683 C CA . TRP A 1 85 ? 2.830 4.416 -16.860 1.00 97.62 85 TRP A CA 1
ATOM 684 C C . TRP A 1 85 ? 2.100 3.229 -17.501 1.00 97.62 85 TRP A C 1
ATOM 686 O O . TRP A 1 85 ? 0.901 3.048 -17.291 1.00 97.62 85 TRP A O 1
ATOM 696 N N . GLN A 1 86 ? 2.831 2.380 -18.229 1.00 96.69 86 GLN A N 1
ATOM 697 C CA . GLN A 1 86 ? 2.296 1.149 -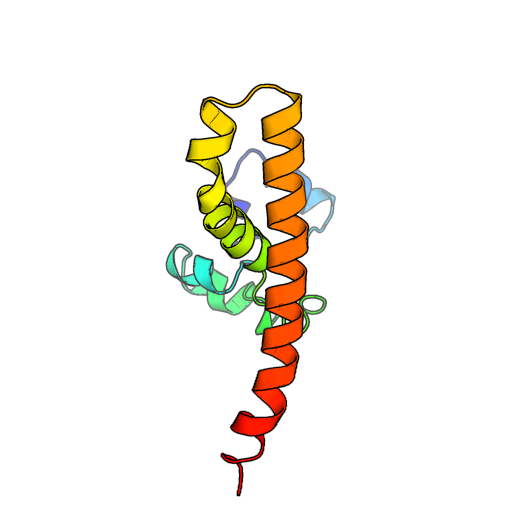18.808 1.00 96.69 86 GLN A CA 1
ATOM 698 C C . GLN A 1 86 ? 1.764 0.210 -17.726 1.00 96.69 86 GLN A C 1
ATOM 700 O O . GLN A 1 86 ? 0.661 -0.310 -17.876 1.00 96.69 86 GLN A O 1
ATOM 705 N N . HIS A 1 87 ? 2.508 0.031 -16.632 1.00 96.06 87 HIS A N 1
ATOM 706 C CA . HIS A 1 87 ? 2.072 -0.795 -15.512 1.00 96.06 87 HIS A CA 1
ATOM 707 C C . HIS A 1 87 ? 0.756 -0.294 -14.915 1.00 96.06 87 HIS A C 1
ATOM 709 O O . HIS A 1 87 ? -0.173 -1.079 -14.780 1.00 96.06 87 HIS A O 1
ATOM 715 N N . ILE A 1 88 ? 0.631 1.010 -14.648 1.00 95.62 88 ILE A N 1
ATOM 716 C CA . ILE A 1 88 ? -0.605 1.596 -14.104 1.00 95.62 88 ILE A CA 1
ATOM 717 C C . ILE A 1 88 ? -1.803 1.299 -15.021 1.00 95.62 88 ILE A C 1
ATOM 719 O O . ILE A 1 88 ? -2.837 0.834 -14.550 1.00 95.62 88 ILE A O 1
ATOM 723 N N . ILE A 1 89 ? -1.661 1.524 -16.330 1.00 96.88 89 ILE A N 1
ATOM 724 C CA . ILE A 1 89 ? -2.762 1.343 -17.291 1.00 96.88 89 ILE A CA 1
ATOM 725 C C . ILE A 1 89 ? -3.156 -0.119 -17.453 1.00 96.88 89 ILE A C 1
ATOM 727 O O . ILE A 1 89 ? -4.341 -0.424 -17.575 1.00 96.88 89 ILE A O 1
ATOM 731 N N . VAL A 1 90 ? -2.179 -1.022 -17.524 1.00 95.00 90 VAL A N 1
ATOM 732 C CA . VAL A 1 90 ? -2.465 -2.453 -17.666 1.00 95.00 90 VAL A CA 1
ATOM 733 C C . VAL A 1 90 ? -3.132 -2.977 -16.400 1.00 95.00 90 VAL A C 1
ATOM 735 O O . VAL A 1 90 ? -4.163 -3.632 -16.500 1.00 95.00 90 VAL A O 1
ATOM 738 N N . SER A 1 91 ? -2.624 -2.613 -15.224 1.00 94.25 91 SER A N 1
ATOM 739 C CA . SER A 1 91 ? -3.201 -3.040 -13.951 1.00 94.25 91 SER A CA 1
ATOM 740 C C . SER A 1 91 ? -4.631 -2.524 -13.744 1.00 94.25 91 SER A C 1
ATOM 742 O O . SER A 1 91 ? -5.466 -3.263 -13.227 1.00 94.25 91 SER A O 1
ATOM 744 N N . ASP A 1 92 ? -4.954 -1.304 -14.191 1.00 92.56 92 ASP A N 1
ATOM 745 C CA . ASP A 1 92 ? -6.331 -0.780 -14.179 1.00 92.56 92 ASP A CA 1
ATOM 746 C C . ASP A 1 92 ? -7.260 -1.568 -15.121 1.00 92.56 92 ASP A C 1
ATOM 748 O O . ASP A 1 92 ? -8.343 -2.011 -14.729 1.00 92.56 92 ASP A O 1
ATOM 752 N N . LYS A 1 93 ? -6.801 -1.845 -16.349 1.00 93.06 93 LYS A N 1
ATOM 753 C CA . LYS A 1 93 ? -7.543 -2.682 -17.307 1.00 93.06 93 LYS A CA 1
ATOM 754 C C . LYS A 1 93 ? -7.790 -4.087 -16.768 1.00 93.06 93 LYS A C 1
ATOM 756 O O . LYS A 1 93 ? -8.894 -4.610 -16.923 1.00 93.06 93 LYS A O 1
ATOM 761 N N . ASP A 1 94 ? -6.790 -4.687 -16.131 1.00 91.62 94 ASP A N 1
ATOM 762 C CA . ASP A 1 94 ? -6.904 -6.009 -15.524 1.00 91.62 94 ASP A CA 1
ATOM 763 C C . ASP A 1 94 ? -7.878 -5.992 -14.343 1.00 91.62 94 ASP A C 1
ATOM 765 O O . ASP A 1 94 ? -8.721 -6.886 -14.233 1.00 91.62 94 ASP A O 1
ATOM 769 N N . ALA A 1 95 ? -7.824 -4.963 -13.492 1.00 87.56 95 ALA A N 1
ATOM 770 C CA . ALA A 1 95 ? -8.779 -4.778 -12.404 1.00 87.56 95 ALA A CA 1
ATOM 771 C C . ALA A 1 95 ? -10.218 -4.700 -12.939 1.00 87.56 95 ALA A C 1
ATOM 773 O O . ALA A 1 95 ? -11.083 -5.455 -12.488 1.00 87.56 95 ALA A O 1
ATOM 774 N N . LEU A 1 96 ? -10.463 -3.879 -13.964 1.00 87.62 96 LEU A N 1
ATOM 775 C CA . LEU A 1 96 ? -11.778 -3.750 -14.593 1.00 87.62 96 LEU A CA 1
ATOM 776 C C . LEU A 1 96 ? -12.247 -5.058 -15.251 1.00 87.62 96 LEU A C 1
ATOM 778 O O . LEU A 1 96 ? -13.395 -5.475 -15.074 1.00 87.62 96 LEU A O 1
ATOM 782 N N . ALA A 1 97 ? -11.362 -5.751 -15.971 1.00 89.88 97 ALA A N 1
ATOM 783 C CA . ALA A 1 97 ? -11.672 -7.043 -16.581 1.00 89.88 97 ALA A CA 1
ATOM 784 C C . ALA A 1 97 ? -12.026 -8.111 -15.528 1.00 89.88 97 ALA A C 1
ATOM 786 O O . ALA A 1 97 ? -12.883 -8.970 -15.761 1.00 89.88 97 ALA A O 1
ATOM 787 N N . ASN A 1 98 ? -11.396 -8.053 -14.353 1.00 84.12 98 ASN A N 1
ATOM 788 C CA . ASN A 1 98 ? -11.681 -8.954 -13.239 1.00 84.12 98 ASN A CA 1
ATOM 789 C C . ASN A 1 98 ? -13.018 -8.649 -12.550 1.00 84.12 98 ASN A C 1
ATOM 791 O O . ASN A 1 98 ? -13.701 -9.593 -12.151 1.00 84.12 98 ASN A O 1
ATOM 795 N N . LEU A 1 99 ? -13.450 -7.383 -12.494 1.00 79.19 99 LEU A N 1
ATOM 796 C CA . LEU A 1 99 ? -14.801 -7.031 -12.033 1.00 79.19 99 LEU A CA 1
ATOM 797 C C . LEU A 1 99 ? -15.881 -7.673 -12.919 1.00 79.19 99 LEU A C 1
ATOM 799 O O . LEU A 1 99 ? -16.840 -8.250 -12.409 1.00 79.19 99 LEU A O 1
ATOM 803 N N . GLY A 1 100 ? -15.694 -7.654 -14.245 1.00 64.12 100 GLY A N 1
ATOM 804 C CA . GLY A 1 100 ? -16.620 -8.280 -15.200 1.00 64.12 100 GLY A CA 1
ATOM 805 C C . GLY A 1 100 ? -16.702 -9.810 -15.081 1.00 64.12 100 GLY A C 1
ATOM 806 O O . GLY A 1 100 ? -17.778 -10.387 -15.243 1.00 64.12 100 GLY A O 1
ATOM 807 N N . ARG A 1 101 ? -15.594 -10.480 -14.730 1.00 58.22 101 ARG A N 1
ATOM 808 C CA . ARG A 1 101 ? -15.564 -11.935 -14.472 1.00 58.22 101 ARG A CA 1
ATOM 809 C C . ARG A 1 101 ? -16.288 -12.340 -13.187 1.00 58.22 101 ARG A C 1
ATOM 811 O O . ARG A 1 101 ? -16.781 -13.464 -13.105 1.00 58.22 101 ARG A O 1
ATOM 818 N N . LEU A 1 102 ? -16.394 -11.445 -12.205 1.00 54.41 102 LEU A N 1
ATOM 819 C CA . LEU A 1 102 ? -17.100 -11.727 -10.953 1.00 54.41 102 LEU A CA 1
ATOM 820 C C . LEU A 1 102 ? -18.610 -11.954 -11.175 1.00 54.41 102 LEU A C 1
ATOM 822 O O . LEU A 1 102 ? -19.237 -12.694 -10.418 1.00 54.41 102 LEU A O 1
ATOM 826 N N . ASN A 1 103 ? -19.185 -11.390 -12.242 1.00 47.88 103 ASN A N 1
ATOM 827 C CA . ASN A 1 103 ? -20.625 -11.462 -12.510 1.00 47.88 103 ASN A CA 1
ATOM 828 C C . ASN A 1 103 ? -21.098 -12.851 -12.987 1.00 47.88 103 ASN A C 1
ATOM 830 O O . ASN A 1 103 ? -22.222 -13.244 -12.698 1.00 47.88 103 ASN A O 1
ATOM 834 N N . ILE A 1 104 ? -20.244 -13.634 -13.658 1.00 52.12 104 ILE A N 1
ATOM 835 C CA . ILE A 1 104 ? -20.617 -14.979 -14.145 1.00 52.12 104 ILE A CA 1
ATOM 836 C C . ILE A 1 104 ? -20.441 -16.081 -13.089 1.00 52.12 104 ILE A C 1
ATOM 838 O O . ILE A 1 104 ? -21.183 -17.059 -13.098 1.00 52.12 104 ILE A O 1
ATOM 842 N N . TYR A 1 105 ? -19.500 -15.925 -12.151 1.00 45.91 105 TYR A N 1
ATOM 843 C CA . TYR A 1 105 ? -19.227 -16.945 -11.129 1.00 45.91 105 TYR A CA 1
ATOM 844 C C . TYR A 1 105 ? -19.952 -16.698 -9.800 1.00 45.91 105 TYR A C 1
ATOM 846 O O . TYR A 1 105 ? -20.162 -17.647 -9.048 1.00 45.91 105 TYR A O 1
ATOM 854 N N . THR A 1 106 ? -20.378 -15.463 -9.512 1.00 46.38 106 THR A N 1
ATOM 855 C CA . THR A 1 106 ? -21.095 -15.156 -8.259 1.00 46.38 106 THR A CA 1
ATOM 856 C C . THR A 1 106 ? -22.599 -15.423 -8.373 1.00 46.38 106 THR A C 1
ATOM 858 O O . THR A 1 106 ? -23.203 -15.859 -7.400 1.00 46.38 106 THR A O 1
ATOM 861 N N . LEU A 1 107 ? -23.205 -15.284 -9.561 1.00 45.59 107 LEU A N 1
ATOM 862 C CA . LEU A 1 107 ? -24.615 -15.656 -9.781 1.00 45.59 107 LEU A CA 1
ATOM 863 C C . LEU A 1 107 ? -24.851 -17.177 -9.795 1.00 45.59 107 LEU A C 1
ATOM 865 O O . LEU A 1 107 ? -25.956 -17.622 -9.508 1.00 45.59 107 LEU A O 1
ATOM 869 N N . CYS A 1 108 ? -23.822 -17.985 -10.066 1.00 39.06 108 CYS A N 1
ATOM 870 C CA . CYS A 1 108 ? -23.926 -19.450 -10.109 1.00 39.06 108 CYS A CA 1
ATOM 871 C C . CYS A 1 108 ? -23.673 -20.127 -8.743 1.00 39.06 108 CYS A C 1
ATOM 873 O O . CYS A 1 108 ? -23.569 -21.346 -8.661 1.00 39.06 108 CYS A O 1
ATOM 875 N N . ARG A 1 109 ? -23.527 -19.352 -7.657 1.00 39.06 109 ARG A N 1
ATOM 876 C CA . ARG A 1 109 ? -23.315 -19.887 -6.297 1.00 39.06 109 ARG A CA 1
ATOM 877 C C . ARG A 1 109 ? -24.383 -19.462 -5.287 1.00 39.06 109 ARG A C 1
ATOM 879 O O . ARG A 1 109 ? -24.212 -19.703 -4.096 1.00 39.06 109 ARG A O 1
ATOM 886 N N . VAL A 1 110 ? -25.464 -18.839 -5.764 1.00 45.41 110 VAL A N 1
ATOM 887 C CA . VAL A 1 110 ? -26.635 -18.441 -4.957 1.00 45.41 110 VAL A CA 1
ATOM 888 C C . VAL A 1 110 ? -27.945 -19.038 -5.510 1.00 45.41 110 VAL A C 1
ATOM 890 O O . VAL A 1 110 ? -29.027 -18.604 -5.131 1.00 45.41 110 VAL A O 1
ATOM 893 N N . TYR A 1 111 ? -27.857 -20.068 -6.357 1.00 40.47 111 TYR A N 1
ATOM 894 C CA . TYR A 1 111 ? -28.969 -20.966 -6.683 1.00 40.47 111 TYR A CA 1
ATOM 895 C C . TYR A 1 111 ? -28.526 -22.414 -6.510 1.00 40.47 111 TYR A C 1
ATOM 897 O O . TYR A 1 111 ? -27.376 -22.712 -6.909 1.00 40.47 111 TYR A O 1
#

Nearest PDB structures (foldseek):
  8cbj-assembly1_K  TM=5.676E-01  e=9.421E+00  Saccharomyces cerevisiae W303

Foldseek 3Di:
DQEQPVQCPDPVCVVVCVVVVDYAADQQVCCVVGDPVCCVPHQLVVDPPSPPPSPCVVVVVVVQLVVCVVVLVPDDPVSNVVSSVVSVVVVVVVVVVVVVVCVVVVVVVPD

Mean predicted aligned error: 9.47 Å